Protein AF-A0A8H7ANL6-F1 (afdb_monomer_lite)

Sequence (123 aa):
MVSGKGSTCAQKRE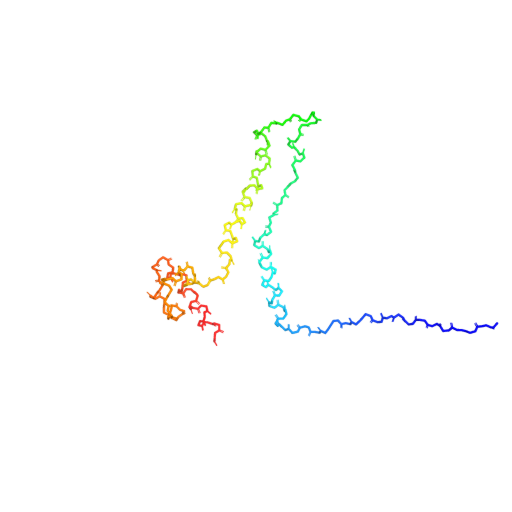APEGSEASSSVARKRQKTQAIRAIPSQSTDAALSVTGELDVASFVKAREYEINALEKSMQNTRNGLTTRAFQQVPRKMRRRTASHNVKKVPRRLRRRAEKELTEWLDVR

Organism: NCBI:txid364733

Foldseek 3Di:
DDDDDDDDDDPPPDDPPDDPVVVVVVVVVVLLCVLQDFDDDDQPVQADPVRDHDPVSSCVSCVNRVVSNVSSVVSNVVVPPDQLLRVDPPVQRDPCCQPDLVSGPPVSSVRSVVVNVVVVVVD

Secondary structure (DSSP, 8-state):
-------------PPP---HHHHHHHHHHHHHHHHH-------GGGS-TT----HHHHHHHHHHHHHHHHHHHHHHHHHS---GGGGS-GGG--TTTTT-GGGS-HHHHHHHHHHHHHHHHT-

Structure (mmCIF, N/CA/C/O backbone):
data_AF-A0A8H7ANL6-F1
#
_entry.id   AF-A0A8H7ANL6-F1
#
loop_
_atom_site.group_PDB
_atom_site.id
_atom_site.type_symbol
_atom_site.label_atom_id
_atom_site.label_alt_id
_atom_site.label_comp_id
_atom_site.label_asym_id
_atom_site.label_entity_id
_atom_site.label_seq_id
_atom_site.pdbx_PDB_ins_code
_atom_site.Cartn_x
_atom_site.Cartn_y
_atom_site.Cartn_z
_atom_site.occupancy
_atom_site.B_iso_or_equiv
_atom_site.auth_seq_id
_atom_site.auth_comp_id
_atom_site.auth_asym_id
_atom_site.auth_atom_id
_atom_site.pdbx_PDB_model_num
ATOM 1 N N . MET A 1 1 ? 49.148 38.028 40.566 1.00 46.66 1 MET A N 1
ATOM 2 C CA . MET A 1 1 ? 49.671 37.626 39.243 1.00 46.66 1 MET A CA 1
ATOM 3 C C . MET A 1 1 ? 49.741 36.106 39.195 1.00 46.66 1 MET A C 1
A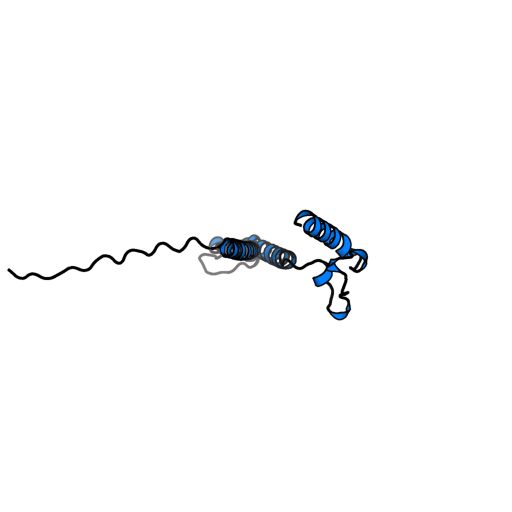TOM 5 O O . MET A 1 1 ? 50.643 35.540 39.788 1.00 46.66 1 MET A O 1
ATOM 9 N N . VAL A 1 2 ? 48.774 35.448 38.552 1.00 48.09 2 VAL A N 1
ATOM 10 C CA . VAL A 1 2 ? 48.898 34.055 38.094 1.00 48.09 2 VAL A CA 1
ATOM 11 C C . VAL A 1 2 ? 48.219 33.995 36.730 1.00 48.09 2 VAL A C 1
ATOM 13 O O . VAL A 1 2 ? 47.043 34.316 36.584 1.00 48.09 2 VAL A O 1
ATOM 16 N N . SER A 1 3 ? 49.030 33.699 35.725 1.00 41.50 3 SER A N 1
ATOM 17 C CA . SER A 1 3 ? 48.647 33.508 34.331 1.00 41.50 3 SER A CA 1
ATOM 18 C C . SER A 1 3 ? 48.204 32.063 34.113 1.00 41.50 3 SER A C 1
ATOM 20 O O . SER A 1 3 ? 48.798 31.160 34.696 1.00 41.50 3 SER A O 1
ATOM 22 N N . GLY A 1 4 ? 47.264 31.818 33.193 1.00 38.75 4 GLY A N 1
ATOM 23 C CA . GLY A 1 4 ? 47.076 30.464 32.660 1.00 38.75 4 GLY A CA 1
ATOM 24 C C . GLY A 1 4 ? 45.801 30.203 31.858 1.00 38.75 4 GLY A C 1
ATOM 25 O O . GLY A 1 4 ? 44.848 29.688 32.416 1.00 38.75 4 GLY A O 1
ATOM 26 N N . LYS A 1 5 ? 45.846 30.522 30.551 1.00 39.09 5 LYS A N 1
ATOM 27 C CA . LYS A 1 5 ? 45.362 29.736 29.383 1.00 39.09 5 LYS A CA 1
ATOM 28 C C . LYS A 1 5 ? 44.032 28.967 29.581 1.00 39.09 5 LYS A C 1
ATOM 30 O O . LYS A 1 5 ? 43.980 27.985 30.299 1.00 39.09 5 LYS A O 1
ATOM 35 N N . GLY A 1 6 ? 42.921 29.334 28.944 1.00 37.09 6 GLY A N 1
ATOM 36 C CA . GLY A 1 6 ? 42.727 29.270 27.493 1.00 37.09 6 GLY A CA 1
ATOM 37 C C . GLY A 1 6 ? 42.195 27.889 27.077 1.00 37.09 6 GLY A C 1
ATOM 38 O O . GLY A 1 6 ? 42.993 26.998 26.811 1.00 37.09 6 GLY A O 1
ATOM 39 N N . SER A 1 7 ? 40.869 27.717 26.987 1.00 41.44 7 SER A N 1
ATOM 40 C CA . SER A 1 7 ? 40.259 26.595 26.259 1.00 41.44 7 SER A CA 1
ATOM 41 C C . SER A 1 7 ? 39.463 27.153 25.083 1.00 41.44 7 SER A C 1
ATOM 43 O O . SER A 1 7 ? 38.440 27.816 25.261 1.00 41.44 7 SER A O 1
ATOM 45 N N . THR A 1 8 ? 39.972 26.934 23.879 1.00 41.44 8 THR A N 1
ATOM 46 C CA . THR A 1 8 ? 39.308 27.294 22.633 1.00 41.44 8 THR A CA 1
ATOM 47 C C . THR A 1 8 ? 38.045 26.454 22.461 1.00 41.44 8 THR A C 1
ATOM 49 O O . THR A 1 8 ? 38.062 25.231 22.582 1.00 41.44 8 THR A O 1
ATOM 52 N N . CYS A 1 9 ? 36.935 27.139 22.183 1.00 33.56 9 CYS A N 1
ATOM 53 C CA . CYS A 1 9 ? 35.692 26.550 21.708 1.00 33.56 9 CYS A CA 1
ATOM 54 C C . CYS A 1 9 ? 36.005 25.657 20.499 1.00 33.56 9 CYS A C 1
ATOM 56 O O . CYS A 1 9 ? 36.520 26.135 19.485 1.00 33.56 9 CYS A O 1
ATOM 58 N N . ALA A 1 10 ? 35.746 24.355 20.632 1.00 41.16 10 ALA A N 1
ATOM 59 C CA . ALA A 1 10 ? 35.871 23.405 19.544 1.00 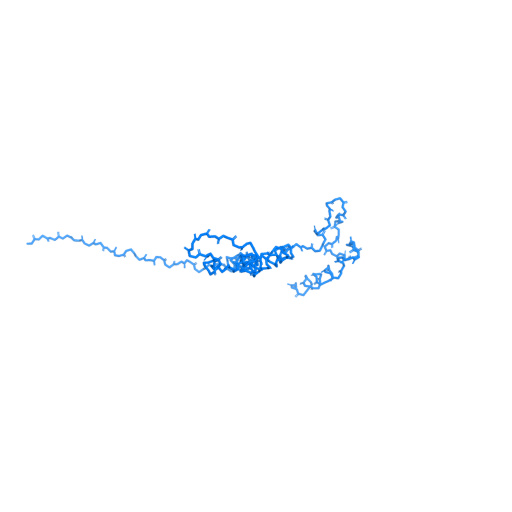41.16 10 ALA A CA 1
ATOM 60 C C . ALA A 1 10 ? 34.901 23.822 18.435 1.00 41.16 10 ALA A C 1
ATOM 62 O O . ALA A 1 10 ? 33.683 23.700 18.562 1.00 41.16 10 ALA A O 1
ATOM 63 N N . GLN A 1 11 ? 35.468 24.357 17.358 1.00 47.56 11 GLN A N 1
ATOM 64 C CA . GLN A 1 11 ? 34.756 24.706 16.145 1.00 47.56 11 GLN A CA 1
ATOM 65 C C . GLN A 1 11 ? 33.987 23.473 15.664 1.00 47.56 11 GLN A C 1
ATOM 67 O O . GLN A 1 11 ? 34.564 22.433 15.338 1.00 47.56 11 GLN A O 1
ATOM 72 N N . LYS A 1 12 ? 32.661 23.609 15.662 1.00 44.00 12 LYS A N 1
ATOM 73 C CA . LYS A 1 12 ? 31.713 22.730 14.987 1.00 44.00 12 LYS A CA 1
ATOM 74 C C . LYS A 1 12 ? 32.197 22.567 13.547 1.00 44.00 12 LYS A C 1
ATOM 76 O O . LYS A 1 12 ? 32.063 23.486 12.748 1.00 44.00 12 LYS A O 1
ATOM 81 N N . ARG A 1 13 ? 32.808 21.419 13.244 1.00 47.06 13 ARG A N 1
ATOM 82 C CA . ARG A 1 13 ? 33.177 21.045 11.879 1.00 47.06 13 ARG A CA 1
ATOM 83 C C . ARG A 1 13 ? 31.900 21.070 11.047 1.00 47.06 13 ARG A C 1
ATOM 85 O O . ARG A 1 13 ? 30.974 20.308 11.327 1.00 47.06 13 ARG A O 1
ATOM 92 N N . GLU A 1 14 ? 31.842 21.984 10.085 1.00 46.06 14 GLU A N 1
ATOM 93 C CA . GLU A 1 14 ? 30.847 21.940 9.023 1.00 46.06 14 GLU A CA 1
ATOM 94 C C . GLU A 1 14 ? 30.906 20.557 8.374 1.00 46.06 14 GLU A C 1
ATOM 96 O O . GLU A 1 14 ? 31.982 20.008 8.117 1.00 46.06 14 GLU A O 1
ATOM 101 N N . ALA A 1 15 ? 29.734 19.946 8.213 1.00 48.31 15 ALA A N 1
ATOM 102 C CA . ALA A 1 15 ? 29.619 18.672 7.534 1.00 48.31 15 ALA A CA 1
ATOM 103 C C . ALA A 1 15 ? 30.133 18.843 6.095 1.00 48.31 15 ALA A C 1
ATOM 105 O O . ALA A 1 15 ? 29.807 19.848 5.465 1.00 48.31 15 ALA A O 1
ATOM 106 N N . PRO A 1 16 ? 30.918 17.893 5.560 1.00 45.44 16 PRO A N 1
ATOM 107 C CA . PRO A 1 16 ? 31.340 17.971 4.172 1.00 45.44 16 PRO A CA 1
ATOM 108 C C . PRO A 1 16 ? 30.095 17.913 3.279 1.00 45.44 16 PRO A C 1
ATOM 110 O O . PRO A 1 16 ? 29.250 17.034 3.467 1.00 45.44 16 PRO A O 1
ATOM 113 N N . GLU A 1 17 ? 30.001 18.856 2.339 1.00 50.03 17 GLU A N 1
ATOM 114 C CA . GLU A 1 17 ? 29.045 18.905 1.224 1.00 50.03 17 GLU A CA 1
ATOM 115 C C . GLU A 1 17 ? 28.825 17.489 0.664 1.00 50.03 17 GLU A C 1
ATOM 117 O O . GLU A 1 17 ? 29.681 16.878 0.015 1.00 50.03 17 GLU A O 1
ATOM 122 N N . GLY A 1 18 ? 27.696 16.901 1.051 1.00 43.03 18 GLY A N 1
ATOM 123 C CA . GLY A 1 18 ? 27.427 15.484 0.891 1.00 43.03 18 GLY A CA 1
ATOM 124 C C . GLY A 1 18 ? 27.001 15.163 -0.532 1.00 43.03 18 GLY A C 1
ATOM 125 O O . GLY A 1 18 ? 25.889 15.490 -0.928 1.00 43.03 18 GLY A O 1
ATOM 126 N N . SER A 1 19 ? 27.872 14.448 -1.249 1.00 49.75 19 SER A N 1
ATOM 127 C CA . SER A 1 19 ? 27.611 13.641 -2.454 1.00 49.75 19 SER A CA 1
ATOM 128 C C . SER A 1 19 ? 26.122 13.425 -2.795 1.00 49.75 19 SE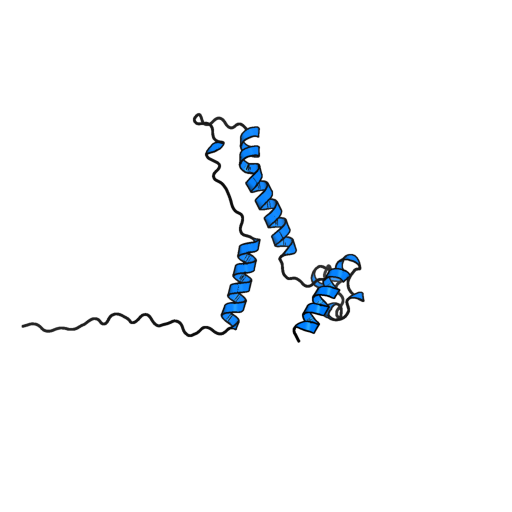R A C 1
ATOM 130 O O . SER A 1 19 ? 25.360 12.892 -1.982 1.00 49.75 19 SER A O 1
ATOM 132 N N . GLU A 1 20 ? 25.699 13.748 -4.022 1.00 54.69 20 GLU A N 1
ATOM 133 C CA . GLU A 1 20 ? 24.305 13.604 -4.489 1.00 54.69 20 GLU A CA 1
ATOM 134 C C . GLU A 1 20 ? 23.705 12.202 -4.249 1.00 54.69 20 GLU A C 1
ATOM 136 O O . GLU A 1 20 ? 22.503 12.052 -4.003 1.00 54.69 20 GLU A O 1
ATOM 141 N N . ALA A 1 21 ? 24.552 11.169 -4.217 1.00 55.00 21 ALA A N 1
ATOM 142 C CA . ALA A 1 21 ? 24.186 9.804 -3.849 1.00 55.00 21 ALA A CA 1
ATOM 143 C C . ALA A 1 21 ? 23.556 9.703 -2.443 1.00 55.00 21 ALA A C 1
ATOM 145 O O . ALA A 1 21 ? 22.565 8.984 -2.272 1.00 55.00 21 ALA A O 1
ATOM 146 N N . SER A 1 22 ? 24.057 10.457 -1.458 1.00 62.19 22 SER A N 1
ATOM 147 C CA . SER A 1 22 ? 23.515 10.499 -0.090 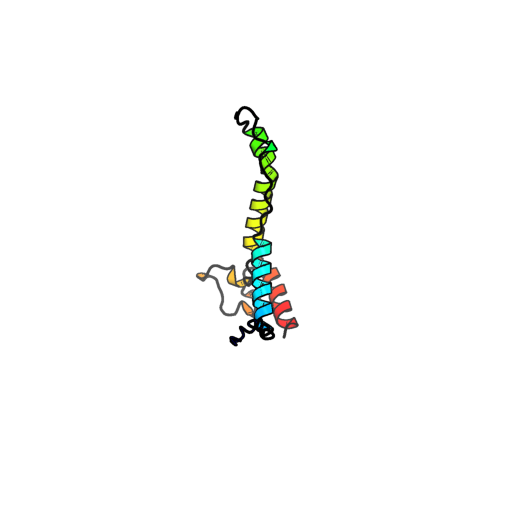1.00 62.19 22 SER A CA 1
ATOM 148 C C . SER A 1 22 ? 22.080 11.043 -0.052 1.00 62.19 22 SER A C 1
ATOM 150 O O . SER A 1 22 ? 21.216 10.482 0.632 1.00 62.19 22 SER A O 1
ATOM 152 N N . SER A 1 23 ? 21.787 12.050 -0.881 1.00 77.25 23 SER A N 1
ATOM 153 C CA . SER A 1 23 ? 20.459 12.657 -1.001 1.00 77.25 23 SER A CA 1
ATOM 154 C C . SER A 1 23 ? 19.432 11.689 -1.606 1.00 77.25 23 SER A C 1
ATOM 156 O O . SER A 1 23 ? 18.300 11.600 -1.128 1.00 77.25 23 SER A O 1
ATOM 158 N N . SER A 1 24 ? 19.829 10.885 -2.602 1.00 78.44 24 SER A N 1
ATOM 159 C CA . SER A 1 24 ? 18.947 9.905 -3.255 1.00 78.44 24 SER A CA 1
ATOM 160 C C . SER A 1 24 ? 18.547 8.758 -2.315 1.00 78.44 24 SER A C 1
ATOM 162 O O . SER A 1 24 ? 17.382 8.341 -2.274 1.00 78.44 24 SER A O 1
ATOM 164 N N . VAL A 1 25 ? 19.491 8.287 -1.491 1.00 82.94 25 VAL A N 1
ATOM 165 C CA . VAL A 1 25 ? 19.254 7.246 -0.484 1.00 82.94 25 VAL A CA 1
ATOM 166 C C . VAL A 1 25 ? 18.377 7.788 0.644 1.00 82.94 25 VAL A C 1
ATOM 168 O O . VAL A 1 25 ? 17.438 7.101 1.059 1.00 82.94 25 VAL A O 1
ATOM 171 N N . ALA A 1 26 ? 18.621 9.022 1.098 1.00 87.94 26 ALA A N 1
ATOM 172 C CA . ALA A 1 26 ? 17.778 9.696 2.083 1.00 87.94 26 ALA A CA 1
ATOM 173 C C . ALA A 1 26 ? 16.335 9.863 1.575 1.00 87.94 26 ALA A C 1
ATOM 175 O O . ALA A 1 26 ? 15.400 9.454 2.264 1.00 87.94 26 ALA A O 1
ATOM 176 N N . ARG A 1 27 ? 16.145 10.326 0.331 1.00 85.62 27 ARG A N 1
ATOM 177 C CA . ARG A 1 27 ? 14.821 10.450 -0.312 1.00 85.62 27 ARG A CA 1
ATOM 178 C C . ARG A 1 27 ? 14.101 9.104 -0.420 1.00 85.62 27 ARG A C 1
ATOM 180 O O . ARG A 1 27 ? 12.911 9.009 -0.120 1.00 85.62 27 ARG A O 1
ATOM 187 N N . LYS A 1 28 ? 14.806 8.029 -0.794 1.00 83.75 28 LYS A N 1
ATOM 188 C CA . LYS A 1 28 ? 14.221 6.675 -0.865 1.00 83.75 28 LYS A CA 1
ATOM 189 C C . LYS A 1 28 ? 13.789 6.163 0.513 1.00 83.75 28 LYS A C 1
ATOM 191 O O . LYS A 1 28 ? 12.730 5.537 0.633 1.00 83.75 28 LYS A O 1
ATOM 196 N N . ARG A 1 29 ? 14.582 6.438 1.554 1.00 86.88 29 ARG A N 1
ATOM 197 C CA . ARG A 1 29 ? 14.241 6.112 2.948 1.00 86.88 29 ARG A CA 1
ATOM 198 C C . ARG A 1 29 ? 13.030 6.911 3.423 1.00 86.88 29 ARG A C 1
ATOM 200 O O . ARG A 1 29 ? 12.081 6.291 3.890 1.00 86.88 29 ARG A O 1
ATOM 207 N N . GLN A 1 30 ? 13.012 8.224 3.205 1.00 88.62 30 GLN A N 1
ATOM 208 C CA . GLN A 1 30 ? 11.879 9.097 3.531 1.00 88.62 30 GLN A CA 1
ATOM 209 C C . GLN A 1 30 ? 10.594 8.647 2.827 1.00 88.62 30 GLN A C 1
ATOM 211 O O . GLN A 1 30 ? 9.567 8.501 3.477 1.00 88.62 30 GLN A O 1
ATOM 216 N N . LYS A 1 31 ? 10.651 8.308 1.531 1.00 86.69 31 LYS A N 1
ATOM 217 C CA . LYS A 1 31 ? 9.498 7.761 0.793 1.00 86.69 31 LYS A CA 1
ATOM 218 C C . LYS A 1 31 ? 8.978 6.463 1.415 1.00 86.69 31 LYS A C 1
ATOM 220 O O . LYS A 1 31 ? 7.774 6.273 1.549 1.00 86.69 31 LYS A O 1
ATOM 225 N N . THR A 1 32 ? 9.884 5.567 1.801 1.00 86.38 32 THR A N 1
ATOM 226 C CA . THR A 1 32 ? 9.515 4.291 2.432 1.00 86.38 32 THR A CA 1
ATOM 227 C C . THR A 1 32 ? 8.911 4.506 3.821 1.00 86.38 32 THR A C 1
ATOM 229 O O . THR A 1 32 ? 7.960 3.819 4.181 1.00 86.38 32 THR A O 1
ATOM 232 N N . GLN A 1 33 ? 9.447 5.456 4.589 1.00 88.38 33 GLN A N 1
ATOM 233 C CA . GLN A 1 33 ? 8.915 5.844 5.895 1.00 88.38 33 GLN A CA 1
ATOM 234 C C . GLN A 1 33 ? 7.531 6.484 5.762 1.00 88.38 33 GLN A C 1
ATOM 236 O O . GLN A 1 33 ? 6.621 6.080 6.472 1.00 88.38 33 GLN A O 1
ATOM 241 N N . ALA A 1 34 ? 7.340 7.388 4.799 1.00 88.38 34 ALA A N 1
ATOM 242 C CA . ALA A 1 34 ? 6.064 8.055 4.552 1.00 88.38 34 ALA A CA 1
ATOM 243 C C . ALA A 1 34 ? 4.944 7.071 4.179 1.00 88.38 34 ALA A C 1
ATOM 245 O O . ALA A 1 34 ? 3.840 7.181 4.693 1.00 88.38 34 ALA A O 1
ATOM 246 N N . ILE A 1 35 ? 5.230 6.065 3.341 1.00 86.50 35 ILE A N 1
ATOM 247 C CA . ILE A 1 35 ? 4.246 5.028 2.972 1.00 86.50 35 ILE A CA 1
ATOM 248 C C . ILE A 1 35 ? 3.825 4.178 4.184 1.00 86.50 35 ILE A C 1
ATOM 250 O O . ILE A 1 35 ? 2.713 3.657 4.205 1.00 86.50 35 ILE A O 1
ATOM 254 N N . ARG A 1 36 ? 4.711 4.024 5.177 1.00 86.50 36 ARG A N 1
ATOM 255 C CA . ARG A 1 36 ? 4.491 3.200 6.376 1.00 86.50 36 ARG A CA 1
ATOM 256 C C . ARG A 1 36 ? 3.975 3.988 7.579 1.00 86.50 36 ARG A C 1
ATOM 258 O O . ARG A 1 36 ? 3.599 3.368 8.568 1.00 86.50 36 ARG A O 1
ATOM 265 N N . ALA A 1 37 ? 3.989 5.316 7.526 1.00 90.56 37 ALA A N 1
ATOM 266 C CA . ALA A 1 37 ? 3.537 6.158 8.622 1.00 90.56 37 ALA A CA 1
ATOM 267 C C . ALA A 1 37 ? 2.012 6.042 8.777 1.00 90.56 37 ALA A C 1
ATOM 269 O O . ALA A 1 37 ? 1.270 6.258 7.819 1.00 90.56 37 ALA A O 1
ATOM 270 N N . ILE A 1 38 ? 1.551 5.691 9.978 1.00 89.56 38 ILE A N 1
ATOM 271 C CA . ILE A 1 38 ? 0.128 5.566 10.310 1.00 89.56 38 ILE A CA 1
ATOM 272 C C . ILE A 1 38 ? -0.202 6.658 11.331 1.00 89.56 38 ILE A C 1
ATOM 274 O O . ILE A 1 38 ? 0.373 6.640 12.419 1.00 89.56 38 ILE A O 1
ATOM 278 N N . PRO A 1 39 ? -1.086 7.614 11.007 1.00 84.31 39 PRO A N 1
ATOM 279 C CA . PRO A 1 39 ? -1.575 8.570 11.991 1.00 84.31 39 PRO A CA 1
ATOM 280 C C . PRO A 1 39 ? -2.536 7.862 12.959 1.00 84.31 39 PRO A C 1
ATOM 282 O O . PRO A 1 39 ? -3.513 7.260 12.519 1.00 84.31 39 PRO A O 1
ATOM 285 N N . SER A 1 40 ? -2.268 7.941 14.262 1.00 84.56 40 SER A N 1
ATOM 286 C CA . SER A 1 40 ? -3.125 7.402 15.330 1.00 84.56 40 SER A CA 1
ATOM 287 C C . SER A 1 40 ? -3.792 8.527 16.118 1.00 84.56 40 SER A C 1
ATOM 289 O O . SER A 1 40 ? -3.219 9.614 16.236 1.00 84.56 40 SER A O 1
ATOM 291 N N . GLN A 1 41 ? -4.978 8.271 16.670 1.00 82.44 41 GLN A N 1
ATOM 292 C CA . GLN A 1 41 ? -5.674 9.211 17.554 1.00 82.44 41 GLN A CA 1
ATOM 293 C C . GLN A 1 41 ? -5.617 8.696 19.002 1.00 82.44 41 GLN A C 1
ATOM 295 O O . GLN A 1 41 ? -5.284 7.542 19.254 1.00 82.44 41 GLN A O 1
ATOM 300 N N . SER A 1 42 ? -5.862 9.556 19.988 1.00 78.06 42 SER A N 1
ATOM 301 C CA . SER A 1 42 ? -5.960 9.114 21.382 1.00 78.06 42 SER A CA 1
ATOM 302 C C . SER A 1 42 ? -7.347 8.524 21.651 1.00 78.06 42 SER A C 1
ATOM 304 O O . SER A 1 42 ? -8.363 9.088 21.254 1.00 78.06 42 SER A O 1
ATOM 306 N N . THR A 1 43 ? -7.407 7.392 22.356 1.00 70.50 43 THR A N 1
ATOM 307 C CA . THR A 1 43 ? -8.670 6.683 22.650 1.00 70.50 43 THR A CA 1
ATOM 308 C C . THR A 1 43 ? -9.308 7.068 23.977 1.00 70.50 43 THR A C 1
ATOM 310 O O . THR A 1 43 ? -10.209 6.383 24.451 1.00 70.50 43 THR A O 1
ATOM 313 N N . ASP A 1 44 ? -8.837 8.157 24.577 1.00 70.88 44 ASP A N 1
ATOM 314 C CA . ASP A 1 44 ? -9.259 8.621 25.900 1.00 70.88 44 ASP A CA 1
ATOM 315 C C . ASP A 1 44 ? -10.751 8.994 25.925 1.00 70.88 44 ASP A C 1
ATOM 317 O O . ASP A 1 44 ? -11.436 8.809 26.921 1.00 70.88 44 ASP A O 1
ATOM 321 N N . ALA A 1 45 ? -11.298 9.413 24.779 1.00 67.06 45 ALA A N 1
ATOM 322 C CA . ALA A 1 45 ? -12.710 9.765 24.632 1.00 67.06 45 ALA A CA 1
ATOM 323 C C . ALA A 1 45 ? -13.680 8.565 24.692 1.00 67.06 45 ALA A C 1
ATOM 325 O O . ALA A 1 45 ? -14.886 8.773 24.798 1.00 67.06 45 ALA A O 1
ATOM 326 N N . ALA A 1 46 ? -13.184 7.326 24.586 1.00 65.12 46 ALA A N 1
ATOM 327 C CA . ALA A 1 46 ? -14.010 6.113 24.568 1.00 65.12 46 ALA A CA 1
ATOM 328 C C . ALA A 1 46 ? -13.989 5.334 25.893 1.00 65.12 46 ALA A C 1
ATOM 330 O O . ALA A 1 46 ? -14.710 4.347 26.032 1.00 65.12 46 ALA A O 1
ATOM 331 N N . LEU A 1 47 ? -13.152 5.744 26.850 1.00 70.88 47 LEU A N 1
ATOM 332 C CA . LEU A 1 47 ? -13.096 5.136 28.173 1.00 70.88 47 LEU A CA 1
ATOM 333 C C . LEU A 1 47 ? -14.074 5.876 29.086 1.00 70.88 47 LEU A C 1
ATOM 335 O O . LEU A 1 47 ? -14.000 7.094 29.238 1.00 70.88 47 LEU A O 1
ATOM 339 N N . SER A 1 48 ? -15.019 5.148 29.681 1.00 71.06 48 SER A N 1
ATOM 340 C CA . SER A 1 48 ? -15.897 5.736 30.690 1.00 71.06 48 SER A CA 1
ATOM 341 C C . SER A 1 48 ? -15.080 6.108 31.933 1.00 71.06 48 SER A C 1
ATOM 343 O O . SER A 1 48 ? -14.135 5.411 32.307 1.00 71.06 48 SER A O 1
ATOM 345 N N . VAL A 1 49 ? -15.458 7.200 32.604 1.00 74.56 49 VAL A N 1
ATOM 346 C CA . VAL A 1 49 ? -14.803 7.681 33.840 1.00 74.56 49 VAL A CA 1
ATOM 347 C C . VAL A 1 49 ? -14.814 6.611 34.946 1.00 74.56 49 VAL A C 1
ATOM 349 O O . VAL A 1 49 ? -13.961 6.610 35.828 1.00 74.56 49 VAL A O 1
ATOM 352 N N . THR A 1 50 ? -15.765 5.678 34.880 1.00 77.50 50 THR A N 1
ATOM 353 C CA . THR A 1 50 ? -15.967 4.567 35.815 1.00 77.50 50 THR A CA 1
ATOM 354 C C . THR A 1 50 ? -15.223 3.281 35.434 1.00 77.50 50 THR A C 1
ATOM 356 O O . THR A 1 50 ? -15.188 2.354 36.240 1.00 77.50 50 THR A O 1
ATOM 359 N N . GLY A 1 51 ? -14.597 3.209 34.251 1.00 75.62 51 GLY A N 1
ATOM 360 C CA . GLY A 1 51 ? -13.818 2.046 33.803 1.00 75.62 51 GLY A CA 1
ATOM 361 C C . GLY A 1 51 ? -14.631 0.921 33.147 1.00 75.62 51 GLY A C 1
ATOM 362 O O . GLY A 1 51 ? -14.074 -0.129 32.828 1.00 75.62 51 GLY A O 1
ATOM 363 N N . GLU A 1 52 ? -15.926 1.126 32.906 1.00 81.62 52 GLU A N 1
ATOM 364 C CA . GLU A 1 52 ? -16.758 0.218 32.111 1.00 81.62 52 GLU A CA 1
ATOM 365 C C . GLU A 1 52 ? -16.452 0.378 30.611 1.00 81.62 52 GLU A C 1
ATOM 367 O O . GLU A 1 52 ? -16.406 1.495 30.085 1.00 81.62 52 GLU A O 1
ATOM 372 N N . LEU A 1 53 ? -16.230 -0.739 29.912 1.00 81.00 53 LEU A N 1
ATOM 373 C CA . LEU A 1 53 ? -15.877 -0.763 28.492 1.00 81.00 53 LEU A CA 1
ATOM 374 C C . LEU A 1 53 ? -17.089 -1.161 27.644 1.00 81.00 53 LEU A C 1
ATOM 376 O O . LEU A 1 53 ? -17.445 -2.338 27.578 1.00 81.00 53 LEU A O 1
ATOM 380 N N . ASP A 1 54 ? -17.673 -0.201 26.932 1.00 85.25 54 ASP A N 1
ATOM 381 C CA . ASP A 1 54 ? -18.610 -0.507 25.852 1.00 85.25 54 ASP A CA 1
ATOM 382 C C . ASP A 1 54 ? -17.839 -0.812 24.557 1.00 85.25 54 ASP A C 1
ATOM 384 O O . ASP A 1 54 ? -17.189 0.042 23.950 1.00 85.25 54 ASP A O 1
ATOM 388 N N . VAL A 1 55 ? -17.922 -2.067 24.118 1.00 87.25 55 VAL A N 1
ATOM 389 C CA . VAL A 1 55 ? -17.208 -2.563 22.935 1.00 87.25 55 VAL A CA 1
ATOM 390 C C . VAL A 1 55 ? -17.662 -1.837 21.666 1.00 87.25 55 VAL A C 1
ATOM 392 O O . VAL A 1 55 ? -16.843 -1.575 20.782 1.00 87.25 55 VAL A O 1
ATOM 395 N N . ALA A 1 56 ? -18.945 -1.482 21.559 1.00 87.50 56 ALA A N 1
ATOM 396 C CA . ALA A 1 56 ? -19.485 -0.878 20.345 1.00 87.50 56 ALA A CA 1
ATOM 397 C C . ALA A 1 56 ? -18.986 0.561 20.152 1.00 87.50 56 ALA A C 1
ATOM 399 O O . ALA A 1 56 ? -18.568 0.924 19.048 1.00 87.50 56 ALA A O 1
ATOM 400 N N . SER A 1 57 ? -18.999 1.379 21.206 1.00 85.25 57 SER A N 1
ATOM 401 C CA . SER A 1 57 ? -18.422 2.729 21.168 1.00 85.25 57 SER A CA 1
ATOM 402 C C . SER A 1 57 ? -16.902 2.705 21.004 1.00 85.25 57 SER A C 1
ATOM 404 O O . SER A 1 57 ? -16.368 3.498 20.227 1.00 85.25 57 SER A O 1
ATOM 406 N N . PHE A 1 58 ? -16.205 1.750 21.625 1.00 85.56 58 PHE A N 1
ATOM 407 C CA . PHE A 1 58 ? -14.755 1.611 21.488 1.00 85.56 58 PHE A CA 1
ATOM 408 C C . PHE A 1 58 ? -14.315 1.269 20.058 1.00 85.56 58 PHE A C 1
ATOM 410 O O . PHE A 1 58 ? -13.382 1.879 19.529 1.00 85.56 58 PHE A O 1
ATOM 417 N N . VAL A 1 59 ? -15.001 0.330 19.396 1.00 88.44 59 VAL A N 1
ATOM 418 C CA . VAL A 1 59 ? -14.710 -0.012 17.993 1.00 88.44 59 VAL A CA 1
ATOM 419 C C . VAL A 1 59 ? -14.973 1.182 17.076 1.00 88.44 59 VAL A C 1
ATOM 421 O O . VAL A 1 59 ? -14.153 1.454 16.203 1.00 88.44 59 VAL A O 1
ATOM 424 N N . LYS A 1 60 ? -16.056 1.938 17.303 1.00 87.12 60 LYS A N 1
ATOM 425 C CA . LYS A 1 60 ? -16.349 3.163 16.538 1.00 87.12 60 LYS A CA 1
ATOM 426 C C . LYS A 1 60 ? -15.278 4.234 16.736 1.00 87.12 60 LYS A C 1
ATOM 428 O O . LYS A 1 60 ? -14.819 4.820 15.762 1.00 87.12 60 LYS A O 1
ATOM 433 N N . ALA A 1 61 ? -14.821 4.449 17.968 1.00 86.56 61 ALA A N 1
ATOM 434 C CA . ALA A 1 61 ? -13.740 5.393 18.248 1.00 86.56 61 ALA A CA 1
ATOM 435 C C . ALA A 1 61 ? -12.422 5.002 17.548 1.00 86.56 61 ALA A C 1
ATOM 437 O O . ALA A 1 61 ? -11.665 5.873 17.126 1.00 86.56 61 ALA A O 1
ATOM 438 N N . ARG A 1 62 ? -12.163 3.696 17.373 1.00 88.31 62 ARG A N 1
ATOM 439 C CA . ARG A 1 62 ? -10.974 3.165 16.677 1.00 88.31 62 ARG A CA 1
ATOM 440 C C . ARG A 1 62 ? -11.156 2.898 15.185 1.00 88.31 62 ARG A C 1
ATOM 442 O O . ARG A 1 62 ? -10.196 2.494 14.528 1.00 88.31 62 ARG A O 1
ATOM 449 N N . GLU A 1 63 ? -12.337 3.134 14.623 1.00 90.69 63 GLU A N 1
ATOM 450 C CA . GLU A 1 63 ? -12.627 2.852 13.214 1.00 90.69 63 GLU A CA 1
ATOM 451 C C . GLU A 1 63 ? -11.612 3.537 12.285 1.00 90.69 63 GLU A C 1
ATOM 453 O O . GLU A 1 63 ? -11.093 2.928 11.345 1.00 90.69 63 GLU A O 1
ATOM 458 N N . TYR A 1 64 ? -11.263 4.789 12.591 1.00 91.00 64 TYR A N 1
ATOM 459 C CA . TYR A 1 64 ? -10.260 5.537 11.841 1.00 91.00 64 TYR A CA 1
ATOM 460 C C . TYR A 1 64 ? -8.892 4.842 11.832 1.00 91.00 64 TYR A C 1
ATOM 462 O O . TYR A 1 64 ? -8.271 4.727 10.778 1.00 91.00 64 TYR A O 1
ATOM 470 N N . GLU A 1 65 ? -8.430 4.354 12.983 1.00 89.81 65 GLU A N 1
ATOM 471 C CA . GLU A 1 65 ? -7.120 3.713 13.127 1.00 89.81 65 GLU A CA 1
ATOM 472 C C . GLU A 1 65 ? -7.054 2.393 12.372 1.00 89.81 65 GLU A C 1
ATOM 474 O O . GLU A 1 65 ? -6.081 2.131 11.666 1.00 89.81 65 GLU A O 1
ATOM 479 N N . ILE A 1 66 ? -8.111 1.586 12.484 1.00 91.88 66 ILE A N 1
ATOM 480 C CA . ILE A 1 66 ? -8.235 0.308 11.780 1.00 91.88 66 ILE A CA 1
ATOM 481 C C . ILE A 1 66 ? -8.185 0.555 10.268 1.00 91.88 66 ILE A C 1
ATOM 483 O O . ILE A 1 66 ? -7.390 -0.067 9.560 1.00 91.88 66 ILE A O 1
ATOM 487 N N . ASN A 1 67 ? -8.951 1.534 9.785 1.00 93.25 67 ASN A N 1
ATOM 488 C CA . ASN A 1 67 ? -8.975 1.907 8.374 1.00 93.25 67 ASN A CA 1
ATOM 489 C C . ASN A 1 67 ? -7.635 2.498 7.899 1.00 93.25 67 ASN A C 1
ATOM 491 O O . ASN A 1 67 ? -7.186 2.222 6.783 1.00 93.25 67 ASN A O 1
ATOM 495 N N . ALA A 1 68 ? -6.979 3.322 8.720 1.00 92.62 68 ALA A N 1
ATOM 496 C CA . ALA A 1 68 ? -5.672 3.901 8.412 1.00 92.62 68 ALA A CA 1
ATOM 497 C C . ALA A 1 68 ? -4.584 2.819 8.341 1.00 92.62 68 ALA A C 1
ATOM 499 O O . ALA A 1 68 ? -3.762 2.822 7.416 1.00 92.62 68 ALA A O 1
ATOM 500 N N . LEU A 1 69 ? -4.613 1.862 9.269 1.00 91.88 69 LEU A N 1
ATOM 501 C CA . LEU A 1 69 ? -3.738 0.698 9.279 1.00 91.88 69 LEU A CA 1
ATOM 502 C C . LEU A 1 69 ? -3.956 -0.161 8.029 1.00 91.88 69 LEU A C 1
ATOM 504 O O . LEU A 1 69 ? -2.985 -0.478 7.340 1.00 91.88 69 LEU A O 1
ATOM 508 N N . GLU A 1 70 ? -5.205 -0.481 7.684 1.00 93.00 70 GLU A N 1
ATOM 509 C CA . GLU A 1 70 ? -5.517 -1.280 6.497 1.00 93.00 70 GLU A CA 1
ATOM 510 C C . GLU A 1 70 ? -4.994 -0.609 5.218 1.00 93.00 70 GLU A C 1
ATOM 512 O O . GLU A 1 70 ? -4.274 -1.227 4.423 1.00 93.00 70 GLU A O 1
ATOM 517 N N . LYS A 1 71 ? -5.274 0.689 5.052 1.00 91.94 71 LYS A N 1
ATOM 518 C CA . LYS A 1 71 ? -4.765 1.480 3.923 1.00 91.94 71 LYS A CA 1
ATOM 519 C C . LYS A 1 71 ? -3.237 1.480 3.886 1.00 91.94 71 LYS A C 1
ATOM 521 O O . LYS A 1 71 ? -2.656 1.285 2.820 1.00 91.94 71 LYS A O 1
ATOM 526 N N . SER A 1 72 ? -2.569 1.646 5.028 1.00 91.94 72 SER A N 1
ATOM 527 C CA . SER A 1 72 ? -1.103 1.597 5.122 1.00 91.94 72 SER A CA 1
ATOM 528 C C . SER A 1 72 ? -0.536 0.226 4.732 1.00 91.94 72 SER A C 1
ATOM 530 O O . SER A 1 72 ? 0.445 0.150 3.983 1.00 91.94 72 SER A O 1
ATOM 532 N N . MET A 1 73 ? -1.179 -0.872 5.140 1.00 91.06 73 MET A N 1
ATOM 533 C CA . MET A 1 73 ? -0.791 -2.231 4.742 1.00 91.06 73 MET A CA 1
ATOM 534 C C . MET A 1 73 ? -0.920 -2.432 3.226 1.00 91.06 73 MET A C 1
ATOM 5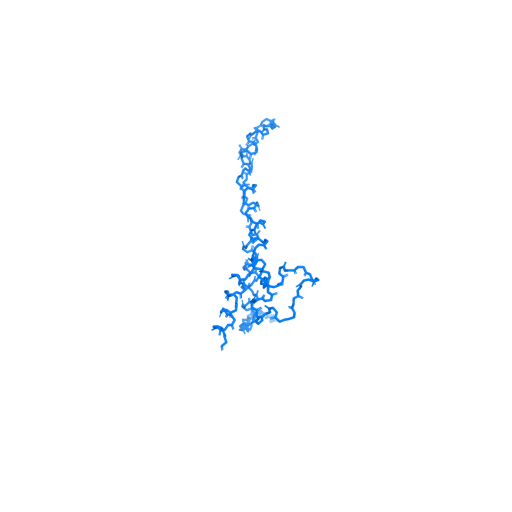36 O O . MET A 1 73 ? 0.012 -2.932 2.582 1.00 91.06 73 MET A O 1
ATOM 540 N N . GLN A 1 74 ? -2.039 -2.000 2.636 1.00 90.12 74 GLN A N 1
ATOM 541 C CA . GLN A 1 74 ? -2.264 -2.061 1.188 1.00 90.12 74 GLN A CA 1
ATOM 542 C C . GLN A 1 74 ? -1.243 -1.199 0.424 1.00 90.12 74 GLN A C 1
ATOM 544 O O . GLN A 1 74 ? -0.618 -1.661 -0.539 1.00 90.12 74 GLN A O 1
ATOM 549 N N . ASN A 1 75 ? -1.002 0.027 0.891 1.00 88.75 75 ASN A N 1
ATOM 550 C CA . ASN A 1 75 ? -0.041 0.955 0.300 1.00 88.75 75 ASN A CA 1
ATOM 551 C C . ASN A 1 75 ? 1.393 0.438 0.403 1.00 88.75 75 ASN A C 1
ATOM 553 O O . ASN A 1 75 ? 2.127 0.490 -0.579 1.00 88.75 75 ASN A O 1
ATOM 557 N N . THR A 1 76 ? 1.794 -0.129 1.541 1.00 87.88 76 THR A N 1
ATOM 558 C CA . THR A 1 76 ? 3.133 -0.707 1.732 1.00 87.88 76 THR A CA 1
ATOM 559 C C . THR A 1 76 ? 3.358 -1.902 0.809 1.00 87.88 76 THR A C 1
ATOM 561 O O . THR A 1 76 ? 4.431 -2.030 0.209 1.00 87.88 76 THR A O 1
ATOM 564 N N . ARG A 1 77 ? 2.335 -2.748 0.623 1.00 84.50 77 ARG A N 1
ATOM 565 C CA . ARG A 1 77 ? 2.382 -3.879 -0.314 1.00 84.50 77 ARG A CA 1
ATOM 566 C C . ARG A 1 77 ? 2.582 -3.420 -1.761 1.00 84.50 77 ARG A C 1
ATOM 568 O O . ARG A 1 77 ? 3.347 -4.042 -2.498 1.00 84.50 77 ARG A O 1
ATOM 575 N N . ASN A 1 78 ? 1.931 -2.329 -2.152 1.00 80.50 78 ASN A N 1
ATOM 576 C CA . ASN A 1 78 ? 2.002 -1.783 -3.509 1.00 80.50 78 ASN A CA 1
ATOM 577 C C . ASN A 1 78 ? 3.218 -0.865 -3.735 1.00 80.50 78 ASN A C 1
ATOM 579 O O . ASN A 1 78 ? 3.706 -0.756 -4.862 1.00 80.50 78 ASN A O 1
ATOM 583 N N . GLY A 1 79 ? 3.705 -0.226 -2.669 1.00 72.00 79 GLY A N 1
ATOM 584 C CA . GLY A 1 79 ? 4.763 0.783 -2.660 1.00 72.00 79 GLY A CA 1
ATOM 585 C C . GLY A 1 79 ? 6.184 0.223 -2.641 1.00 72.00 79 GLY A C 1
ATOM 586 O O . GLY A 1 79 ? 7.133 0.960 -2.914 1.00 72.00 79 GLY A O 1
ATOM 587 N N . LEU A 1 80 ? 6.358 -1.079 -2.384 1.00 67.19 80 LEU A N 1
ATOM 588 C CA . LEU A 1 80 ? 7.613 -1.770 -2.676 1.00 67.19 80 LEU A CA 1
ATOM 589 C C . LEU A 1 80 ? 7.908 -1.638 -4.177 1.00 67.19 80 LEU A C 1
ATOM 591 O O . LEU A 1 80 ? 7.239 -2.252 -5.013 1.00 67.19 80 LEU A O 1
ATOM 595 N N . THR A 1 81 ? 8.922 -0.830 -4.510 1.00 70.81 81 THR A N 1
ATOM 596 C CA . THR A 1 81 ? 9.409 -0.562 -5.873 1.00 70.81 81 THR A CA 1
ATOM 597 C C . THR A 1 81 ? 10.068 -1.811 -6.456 1.00 70.81 81 THR A C 1
ATOM 599 O O . THR A 1 81 ? 11.287 -1.907 -6.596 1.00 70.81 81 THR A O 1
ATOM 602 N N . THR A 1 82 ? 9.251 -2.815 -6.729 1.00 84.38 82 THR A N 1
ATOM 603 C CA . THR A 1 82 ? 9.626 -4.027 -7.440 1.00 84.38 82 THR A CA 1
ATOM 604 C C . THR A 1 82 ? 9.130 -3.905 -8.867 1.00 84.38 82 THR A C 1
ATOM 606 O O . THR A 1 82 ? 8.038 -3.383 -9.123 1.00 84.38 82 THR A O 1
ATOM 609 N N . ARG A 1 83 ? 9.954 -4.372 -9.802 1.00 89.00 83 ARG A N 1
ATOM 610 C CA . ARG A 1 83 ? 9.587 -4.389 -11.217 1.00 89.00 83 ARG A CA 1
ATOM 611 C C . ARG A 1 83 ? 8.440 -5.362 -11.449 1.00 89.00 83 ARG A C 1
ATOM 613 O O . ARG A 1 83 ? 8.350 -6.387 -10.765 1.00 89.00 83 ARG A O 1
ATOM 620 N N . ALA A 1 84 ? 7.622 -5.117 -12.463 1.00 91.50 84 ALA A N 1
ATOM 621 C CA . ALA A 1 84 ? 6.475 -5.961 -12.791 1.00 91.50 84 ALA A CA 1
ATOM 622 C C . ALA A 1 84 ? 6.849 -7.456 -12.908 1.00 91.50 84 ALA A C 1
ATOM 624 O O . ALA A 1 84 ? 6.173 -8.317 -12.345 1.00 91.50 84 ALA A O 1
ATOM 625 N N . PHE A 1 85 ? 7.976 -7.791 -13.548 1.00 91.12 85 PHE A N 1
ATOM 626 C CA . PHE A 1 85 ? 8.420 -9.187 -13.685 1.00 91.12 85 PHE A CA 1
ATOM 627 C C . PHE A 1 85 ? 8.898 -9.828 -12.370 1.00 91.12 85 PHE A C 1
ATOM 629 O O . PHE A 1 85 ? 8.966 -11.054 -12.276 1.00 91.12 85 PHE A O 1
ATOM 636 N N . GLN A 1 86 ? 9.225 -9.032 -11.347 1.00 92.06 86 GLN A N 1
ATOM 637 C CA . GLN A 1 86 ? 9.628 -9.532 -10.030 1.00 92.06 86 GLN A CA 1
ATOM 638 C C . GLN A 1 86 ? 8.421 -9.977 -9.194 1.00 92.06 86 GLN A C 1
ATOM 640 O O . GLN A 1 86 ? 8.578 -10.818 -8.314 1.00 92.06 86 GLN A O 1
ATOM 645 N N . GLN A 1 87 ? 7.207 -9.511 -9.490 1.00 90.00 87 GLN A N 1
ATOM 646 C CA . GLN A 1 87 ? 5.994 -9.968 -8.792 1.00 90.00 87 GLN A CA 1
ATOM 647 C C . GLN A 1 87 ? 5.626 -11.424 -9.115 1.00 90.00 87 GLN A C 1
ATOM 649 O O . GLN A 1 87 ? 4.817 -12.051 -8.436 1.00 90.00 87 GLN A O 1
ATOM 654 N N . VAL A 1 88 ? 6.225 -11.978 -10.166 1.00 91.81 88 VAL A N 1
ATOM 655 C CA . VAL A 1 88 ? 6.030 -13.358 -10.594 1.00 91.81 88 VAL A CA 1
ATOM 656 C C . VAL A 1 88 ? 6.815 -14.307 -9.669 1.00 91.81 88 VAL A C 1
ATOM 658 O O . VAL A 1 88 ? 7.977 -14.019 -9.356 1.00 91.81 88 VAL A O 1
ATOM 661 N N . PRO A 1 89 ? 6.245 -15.457 -9.254 1.00 94.56 89 PRO A N 1
ATOM 662 C CA . PRO A 1 89 ? 6.972 -16.497 -8.525 1.00 94.56 89 PRO A CA 1
ATOM 663 C C . PRO A 1 89 ? 8.273 -16.906 -9.222 1.00 94.56 89 PRO A C 1
ATOM 665 O O . PRO A 1 89 ? 8.323 -16.964 -10.452 1.00 94.56 89 PRO A O 1
ATOM 668 N N . ARG A 1 90 ? 9.316 -17.248 -8.450 1.00 92.94 90 ARG A N 1
ATOM 669 C CA . ARG A 1 90 ? 10.666 -17.542 -8.980 1.00 92.94 90 ARG A CA 1
ATOM 670 C C . ARG A 1 90 ? 10.655 -18.524 -10.160 1.00 92.94 90 ARG A C 1
ATOM 672 O O . ARG A 1 90 ? 11.272 -18.228 -11.175 1.00 92.94 90 ARG A O 1
ATOM 679 N N . LYS A 1 91 ? 9.894 -19.623 -10.063 1.00 95.88 91 LYS A N 1
ATOM 680 C CA . LYS A 1 91 ? 9.791 -20.664 -11.107 1.00 95.88 91 LYS A CA 1
ATOM 681 C C . LYS A 1 91 ? 9.222 -20.163 -12.449 1.00 95.88 91 LYS A C 1
ATOM 683 O O . LYS A 1 91 ? 9.484 -20.767 -13.479 1.00 95.88 91 LYS A O 1
ATOM 688 N N . MET A 1 92 ? 8.461 -19.066 -12.459 1.00 93.62 92 MET A N 1
ATOM 689 C CA . MET A 1 92 ? 7.814 -18.515 -13.661 1.00 93.62 92 MET A CA 1
ATOM 690 C C . MET A 1 92 ? 8.536 -17.271 -14.216 1.00 93.62 92 MET A C 1
ATOM 692 O O . MET A 1 92 ? 8.216 -16.808 -15.315 1.00 93.62 92 MET A O 1
ATOM 696 N N . ARG A 1 93 ? 9.532 -16.729 -13.501 1.00 94.69 93 ARG A N 1
ATOM 697 C CA . ARG A 1 93 ? 10.306 -15.571 -13.970 1.00 94.69 93 ARG A CA 1
ATOM 698 C C . ARG A 1 93 ? 11.113 -15.939 -15.214 1.00 94.69 93 ARG A C 1
ATOM 700 O O . ARG A 1 93 ? 11.861 -16.913 -15.227 1.00 94.69 93 ARG A O 1
ATOM 707 N N . ARG A 1 94 ? 10.976 -15.137 -16.270 1.00 95.12 94 ARG A N 1
ATOM 708 C CA . ARG A 1 94 ? 11.730 -15.296 -17.522 1.00 95.12 94 ARG A CA 1
ATOM 709 C C . ARG A 1 94 ? 12.911 -14.330 -17.541 1.00 95.12 94 ARG A C 1
ATOM 711 O O . ARG A 1 94 ? 12.779 -13.195 -17.097 1.00 95.12 94 ARG A O 1
ATOM 718 N N . ARG A 1 95 ? 14.047 -14.769 -18.092 1.00 93.06 95 ARG A N 1
ATOM 719 C CA . ARG A 1 95 ? 15.311 -14.005 -18.096 1.00 93.06 95 ARG A CA 1
ATOM 720 C C . ARG A 1 95 ? 15.201 -12.665 -18.833 1.00 93.06 95 ARG A C 1
ATOM 722 O O . ARG A 1 95 ? 15.717 -11.664 -18.364 1.00 93.06 95 ARG A O 1
ATOM 729 N N . THR A 1 96 ? 14.471 -12.630 -19.947 1.00 93.94 96 THR A N 1
ATOM 730 C CA . THR A 1 96 ? 14.340 -11.441 -20.808 1.00 93.94 96 THR A CA 1
ATOM 731 C C . THR A 1 96 ? 13.124 -10.568 -20.489 1.00 93.94 96 THR A C 1
ATOM 733 O O . THR A 1 96 ? 12.791 -9.663 -21.251 1.00 93.94 96 THR A O 1
ATOM 736 N N . ALA A 1 97 ? 12.454 -10.810 -19.359 1.00 93.38 97 ALA A N 1
ATOM 737 C CA . ALA A 1 97 ? 11.240 -10.087 -18.984 1.00 93.38 97 ALA A CA 1
ATOM 738 C C . ALA A 1 97 ? 11.470 -8.604 -18.638 1.00 93.38 97 ALA A C 1
ATOM 740 O O . ALA A 1 97 ? 10.507 -7.847 -18.601 1.00 93.38 97 ALA A O 1
ATOM 741 N N . SER A 1 98 ? 12.718 -8.185 -18.400 1.00 90.62 98 SER A N 1
ATOM 742 C CA . SER A 1 98 ? 13.073 -6.772 -18.217 1.00 90.62 98 SER A CA 1
ATOM 743 C C . SER A 1 98 ? 13.059 -5.966 -19.515 1.00 90.62 98 SER A C 1
ATOM 745 O O . SER A 1 98 ? 12.811 -4.771 -19.464 1.00 90.62 98 SER A O 1
ATOM 747 N N . HIS A 1 99 ? 13.325 -6.615 -20.652 1.00 91.50 99 HIS A N 1
ATOM 748 C CA . HIS A 1 99 ? 13.405 -5.971 -21.967 1.00 91.50 99 HIS A CA 1
ATOM 749 C C . HIS A 1 99 ? 12.135 -6.202 -22.795 1.00 91.50 99 HIS A C 1
ATOM 751 O O . HIS A 1 99 ? 11.752 -5.361 -23.597 1.00 91.50 99 HIS A O 1
ATOM 757 N N . ASN A 1 100 ? 11.472 -7.352 -22.620 1.00 93.62 100 ASN A N 1
ATOM 758 C CA . ASN A 1 100 ? 10.307 -7.733 -23.412 1.00 93.62 100 ASN A CA 1
ATOM 759 C C . ASN A 1 100 ? 9.073 -7.972 -22.534 1.00 93.62 100 ASN A C 1
ATOM 761 O O . ASN A 1 100 ? 8.952 -8.998 -21.855 1.00 93.62 100 ASN A O 1
ATOM 765 N N . VAL A 1 101 ? 8.104 -7.064 -22.648 1.00 93.50 101 VAL A N 1
ATOM 766 C CA . VAL A 1 101 ? 6.826 -7.093 -21.920 1.00 93.50 101 VAL A CA 1
ATOM 767 C C . VAL A 1 101 ? 6.023 -8.371 -22.204 1.00 93.50 101 VAL A C 1
ATOM 769 O O . VAL A 1 101 ? 5.365 -8.914 -21.314 1.00 93.50 101 VAL A O 1
ATOM 772 N N . LYS A 1 102 ? 6.112 -8.947 -23.413 1.00 94.88 102 LYS A N 1
ATOM 773 C CA . LYS A 1 102 ? 5.339 -10.149 -23.786 1.00 94.88 102 LYS A CA 1
ATOM 774 C C . LYS A 1 102 ? 5.706 -11.378 -22.941 1.00 94.88 102 LYS A C 1
ATOM 776 O O . LYS A 1 102 ? 4.887 -12.292 -22.830 1.00 94.88 102 LYS A O 1
ATOM 781 N N . LYS A 1 103 ? 6.896 -11.393 -22.318 1.00 94.88 103 LYS A N 1
ATOM 782 C CA . LYS A 1 103 ? 7.382 -12.470 -21.430 1.00 94.88 103 LYS A CA 1
ATOM 783 C C . LYS A 1 103 ? 6.811 -12.405 -20.007 1.00 94.88 103 LYS A C 1
ATOM 785 O O . LYS A 1 103 ? 7.031 -13.331 -19.227 1.00 94.88 103 LYS A O 1
ATOM 790 N N . VAL A 1 104 ? 6.077 -11.345 -19.678 1.00 94.44 104 VAL A N 1
ATOM 791 C CA . VAL A 1 104 ? 5.372 -11.161 -18.406 1.00 94.44 104 VAL A CA 1
ATOM 792 C C . VAL A 1 104 ? 3.906 -11.629 -18.548 1.00 94.44 104 VAL A C 1
ATOM 794 O O . VAL A 1 104 ? 3.311 -11.462 -19.624 1.00 94.44 104 VAL A O 1
ATOM 797 N N . PRO A 1 105 ? 3.288 -12.222 -17.498 1.00 95.69 105 PRO A N 1
ATOM 798 C CA . PRO A 1 105 ? 1.867 -12.578 -17.509 1.00 95.69 105 PRO A CA 1
ATOM 799 C C . PRO A 1 105 ? 0.965 -11.407 -17.915 1.00 95.69 105 PRO A C 1
ATOM 801 O O . PRO A 1 105 ? 1.219 -10.274 -17.508 1.00 95.69 105 PRO A O 1
ATOM 804 N N . ARG A 1 106 ? -0.120 -11.681 -18.659 1.00 95.25 106 ARG A N 1
ATOM 805 C CA . ARG A 1 106 ? -1.021 -10.656 -19.235 1.00 95.25 106 ARG A CA 1
ATOM 806 C C . ARG A 1 106 ? -1.434 -9.568 -18.236 1.00 95.25 106 ARG A C 1
ATOM 808 O O . ARG A 1 106 ? -1.288 -8.392 -18.542 1.00 95.25 106 ARG A O 1
ATOM 815 N N . ARG A 1 107 ? -1.836 -9.956 -17.020 1.00 94.25 107 ARG A N 1
ATOM 816 C CA . ARG A 1 107 ? -2.255 -9.034 -15.944 1.00 94.25 107 ARG A CA 1
ATOM 817 C C . ARG A 1 107 ? -1.187 -8.014 -15.512 1.00 94.25 107 ARG A C 1
ATOM 819 O O . ARG A 1 107 ? -1.524 -6.965 -14.988 1.00 94.25 107 ARG A O 1
ATOM 826 N N . LEU A 1 108 ? 0.094 -8.318 -15.728 1.00 92.94 108 LEU A N 1
ATOM 827 C CA . LEU A 1 108 ? 1.229 -7.475 -15.338 1.00 92.94 108 LEU A CA 1
ATOM 828 C C . LEU A 1 108 ? 1.824 -6.688 -16.523 1.00 92.94 108 LEU A C 1
ATOM 830 O O . LEU A 1 108 ? 2.706 -5.858 -16.306 1.00 92.94 108 LEU A O 1
ATOM 834 N N . ARG A 1 109 ? 1.349 -6.904 -17.762 1.00 94.38 109 ARG A N 1
ATOM 835 C CA . ARG A 1 109 ? 1.906 -6.258 -18.968 1.00 94.38 109 ARG A CA 1
ATOM 836 C C . ARG A 1 109 ? 1.731 -4.746 -18.971 1.00 94.38 109 ARG A C 1
ATOM 838 O O . ARG A 1 109 ? 2.711 -4.053 -19.186 1.00 94.38 109 ARG A O 1
ATOM 845 N N . ARG A 1 110 ? 0.554 -4.242 -18.584 1.00 93.94 110 ARG A N 1
ATOM 846 C CA . ARG A 1 110 ? 0.292 -2.794 -18.464 1.00 93.94 110 ARG A CA 1
ATOM 847 C C . ARG A 1 110 ? 1.303 -2.088 -17.554 1.00 93.94 110 ARG A C 1
ATOM 849 O O . ARG A 1 110 ? 1.674 -0.948 -17.799 1.00 93.94 110 ARG A O 1
ATOM 856 N N . ARG A 1 111 ? 1.737 -2.755 -16.478 1.00 91.50 111 ARG A N 1
ATOM 857 C CA . ARG A 1 111 ? 2.759 -2.221 -15.568 1.00 91.50 111 ARG A CA 1
ATOM 858 C C . ARG A 1 111 ? 4.154 -2.322 -16.184 1.00 91.50 111 ARG A C 1
ATOM 860 O O . ARG A 1 111 ? 4.909 -1.366 -16.107 1.00 91.50 111 ARG A O 1
ATOM 867 N N . ALA A 1 112 ? 4.470 -3.450 -16.818 1.00 93.19 112 ALA A N 1
ATOM 868 C CA . ALA A 1 112 ? 5.750 -3.655 -17.491 1.00 93.19 112 ALA A CA 1
ATOM 869 C C . ALA A 1 112 ? 5.965 -2.709 -18.691 1.00 93.19 112 ALA A C 1
ATOM 871 O O . ALA A 1 112 ? 7.094 -2.297 -18.913 1.00 93.19 112 ALA A O 1
ATOM 872 N N . GLU A 1 113 ? 4.914 -2.348 -19.432 1.00 94.06 113 GLU A N 1
ATOM 873 C CA . GLU A 1 113 ? 4.951 -1.344 -20.510 1.00 94.06 113 GLU A CA 1
ATOM 874 C C . GLU A 1 113 ? 5.325 0.033 -19.969 1.00 94.06 113 GLU A C 1
ATOM 876 O O . GLU A 1 113 ? 6.284 0.622 -20.446 1.00 94.06 113 GLU A O 1
ATOM 881 N N . LYS A 1 114 ? 4.632 0.498 -18.920 1.00 92.38 114 LYS A N 1
ATOM 882 C CA . LYS A 1 114 ? 4.941 1.775 -18.259 1.00 92.38 114 LYS A CA 1
ATOM 883 C C . LYS A 1 114 ? 6.367 1.822 -17.736 1.00 92.38 114 LYS A C 1
ATOM 885 O O . LYS A 1 114 ? 7.060 2.804 -17.957 1.00 92.38 114 LYS A O 1
ATOM 890 N N . GLU A 1 115 ? 6.789 0.755 -17.055 1.00 90.12 115 GLU A N 1
ATOM 891 C CA . GLU A 1 115 ? 8.164 0.643 -16.584 1.00 90.12 115 GLU A CA 1
ATOM 892 C C . GLU A 1 115 ? 9.116 0.719 -17.784 1.00 90.12 115 GLU A C 1
ATOM 894 O O . GLU A 1 115 ? 10.045 1.507 -17.743 1.00 90.12 115 GLU A O 1
ATOM 899 N N . LEU A 1 116 ? 8.897 -0.043 -18.863 1.00 91.12 116 LEU A N 1
ATOM 900 C CA . LEU A 1 116 ? 9.772 -0.023 -20.041 1.00 91.12 116 LEU A CA 1
ATOM 901 C C . LEU A 1 116 ? 9.868 1.370 -20.683 1.00 91.12 116 LEU A C 1
ATOM 903 O O . LEU A 1 116 ? 10.970 1.762 -21.045 1.00 91.12 116 LEU A O 1
ATOM 907 N N . THR A 1 117 ? 8.762 2.111 -20.782 1.00 91.56 117 THR A N 1
ATOM 908 C CA . THR A 1 117 ? 8.768 3.513 -21.231 1.00 91.56 117 THR A CA 1
ATOM 909 C C . THR A 1 117 ? 9.602 4.387 -20.297 1.00 91.56 117 THR A C 1
ATOM 911 O O . THR A 1 117 ? 10.521 5.041 -20.762 1.00 91.56 117 THR A O 1
ATOM 914 N N . GLU A 1 118 ? 9.393 4.303 -18.979 1.00 88.12 118 GLU A N 1
ATOM 915 C CA . GLU A 1 118 ? 10.221 5.007 -17.985 1.00 88.12 118 GLU A CA 1
ATOM 916 C C . GLU A 1 118 ? 11.715 4.632 -18.105 1.00 88.12 118 GLU A C 1
ATOM 918 O O . GLU A 1 118 ? 12.583 5.488 -17.986 1.00 88.12 118 GLU A O 1
ATOM 923 N N . TRP A 1 119 ? 12.041 3.364 -18.395 1.00 83.88 119 TRP A N 1
ATOM 924 C CA . TRP A 1 119 ? 13.422 2.913 -18.636 1.00 83.88 119 TRP A CA 1
ATOM 925 C C . TRP A 1 119 ? 14.031 3.474 -19.920 1.00 83.88 119 TRP A C 1
ATOM 927 O O . TRP A 1 119 ? 15.252 3.618 -19.976 1.00 83.88 119 TRP A O 1
ATOM 937 N N . LEU A 1 120 ? 13.214 3.702 -20.947 1.00 83.62 120 LEU A N 1
ATOM 938 C CA . LEU A 1 120 ? 13.648 4.257 -22.227 1.00 83.62 120 LEU A CA 1
ATOM 939 C C . LEU A 1 120 ? 13.780 5.781 -22.162 1.00 83.62 120 LEU A C 1
ATOM 941 O O . LEU A 1 120 ? 14.727 6.299 -22.733 1.00 83.62 120 LEU A O 1
ATOM 945 N N . ASP A 1 121 ? 12.899 6.465 -21.433 1.00 83.00 121 ASP A N 1
ATOM 946 C CA . ASP A 1 121 ? 12.891 7.929 -21.305 1.00 83.00 121 ASP A CA 1
ATOM 947 C C . ASP A 1 121 ? 13.999 8.465 -20.376 1.00 83.00 121 ASP A C 1
ATOM 949 O O . ASP A 1 121 ? 14.397 9.621 -20.482 1.00 83.00 121 ASP A O 1
ATOM 953 N N . VAL A 1 122 ? 14.487 7.650 -19.433 1.00 74.88 122 VAL A N 1
ATOM 954 C CA . VAL A 1 122 ? 15.534 8.033 -18.459 1.00 74.88 122 VAL A CA 1
ATOM 955 C C . VAL A 1 122 ? 16.959 7.789 -18.995 1.00 74.88 122 VAL A C 1
ATOM 957 O O . VAL A 1 122 ? 17.936 8.134 -18.327 1.00 74.88 122 VAL A O 1
ATOM 960 N N . ARG A 1 123 ? 17.103 7.180 -20.177 1.00 53.50 123 ARG A N 1
ATOM 961 C CA . ARG A 1 123 ? 18.393 6.932 -20.836 1.00 53.50 123 ARG A CA 1
ATOM 962 C C . ARG A 1 123 ? 18.665 7.977 -21.908 1.00 53.50 123 ARG A C 1
ATOM 964 O O . ARG A 1 123 ? 19.846 8.372 -21.994 1.00 53.50 123 ARG A O 1
#

Radius of gyration: 26.76 Å; chains: 1; bounding box: 69×58×63 Å

InterPro domains:
  IPR009723 Pop1, N-terminal [PF06978] (58-118)
  IPR039182 Ribonucleases P/MRP protein subunit Pop1 [PTHR22731] (36-116)

pLDDT: mean 79.28, std 17.57, range [33.56, 95.88]